Protein AF-A0A4S0MRV3-F1 (afdb_monomer_lite)

Radius of gyration: 16.15 Å; chains: 1; bounding box: 47×34×34 Å

Sequence (94 aa):
AIPRCGADLIGYYAPHEGSATTAYAAYNIESLAAYETYRARLAADPAGKANYEFARREKFILKEDRVFLKLVSGPHGPRQLFQTDVTIREGIEA

Structure (mmCIF, N/CA/C/O backbone):
data_AF-A0A4S0MRV3-F1
#
_entry.id   AF-A0A4S0MRV3-F1
#
loop_
_atom_site.group_PDB
_atom_site.id
_atom_site.type_symbol
_atom_site.label_atom_id
_atom_site.label_alt_id
_atom_site.label_comp_id
_atom_site.label_asym_id
_atom_site.label_entity_id
_atom_site.label_seq_id
_atom_site.pdbx_PDB_ins_code
_atom_site.Cartn_x
_atom_site.Cartn_y
_atom_site.Cartn_z
_atom_site.occupancy
_atom_site.B_iso_or_equiv
_atom_site.auth_seq_id
_atom_site.auth_comp_id
_atom_site.auth_asym_id
_atom_site.auth_atom_id
_atom_site.pdbx_PDB_model_num
ATOM 1 N N . ALA A 1 1 ? -8.181 -9.009 -4.337 1.00 73.81 1 ALA A N 1
ATOM 2 C CA . ALA A 1 1 ? -8.254 -8.063 -5.473 1.00 73.81 1 ALA A CA 1
ATOM 3 C C . ALA A 1 1 ? -6.873 -7.716 -6.042 1.00 73.81 1 ALA A C 1
ATOM 5 O O . ALA A 1 1 ? -6.735 -7.739 -7.255 1.00 73.81 1 ALA A O 1
ATOM 6 N N . ILE A 1 2 ? -5.856 -7.442 -5.207 1.00 75.19 2 ILE A N 1
ATOM 7 C CA . ILE A 1 2 ? -4.549 -6.912 -5.651 1.00 75.19 2 ILE A CA 1
ATOM 8 C C . ILE A 1 2 ? -3.837 -7.776 -6.720 1.00 75.19 2 ILE A C 1
ATOM 10 O O . ILE A 1 2 ? -3.624 -7.242 -7.809 1.00 75.19 2 ILE A O 1
ATOM 14 N N . PRO A 1 3 ? -3.584 -9.092 -6.517 1.00 82.38 3 PRO A N 1
ATOM 15 C CA . PRO A 1 3 ? -2.979 -9.929 -7.563 1.00 82.38 3 PRO A CA 1
ATOM 16 C C . PRO A 1 3 ? -3.801 -9.976 -8.852 1.00 82.38 3 PRO A C 1
ATOM 18 O O . PRO A 1 3 ? -3.280 -9.800 -9.948 1.00 82.38 3 PRO A O 1
ATOM 21 N N . ARG A 1 4 ? -5.127 -10.107 -8.716 1.00 80.00 4 ARG A N 1
ATOM 22 C CA . ARG A 1 4 ? -6.069 -10.128 -9.846 1.00 80.00 4 ARG A CA 1
ATOM 23 C C . ARG A 1 4 ? -6.052 -8.832 -10.663 1.00 80.00 4 ARG A C 1
ATOM 25 O O . ARG A 1 4 ? -6.304 -8.865 -11.860 1.00 80.00 4 ARG A O 1
ATOM 32 N N . CYS A 1 5 ? -5.769 -7.693 -10.032 1.00 82.81 5 CYS A N 1
ATOM 33 C CA . CYS A 1 5 ? -5.732 -6.396 -10.708 1.00 82.81 5 CYS A CA 1
ATOM 34 C C . CYS A 1 5 ? -4.384 -6.111 -11.399 1.00 82.81 5 CYS A C 1
ATOM 36 O O . CYS A 1 5 ? -4.280 -5.094 -12.088 1.00 82.81 5 CYS A O 1
ATOM 38 N N . GLY A 1 6 ? -3.388 -6.999 -11.266 1.00 81.25 6 GLY A N 1
ATOM 39 C CA . GLY A 1 6 ? -2.110 -6.917 -11.982 1.00 81.25 6 GLY A CA 1
ATOM 40 C C . GLY A 1 6 ? -0.936 -6.368 -11.170 1.00 81.25 6 GLY A C 1
ATOM 41 O O . GLY A 1 6 ? 0.018 -5.875 -11.762 1.00 81.25 6 GLY A O 1
ATOM 42 N N . ALA A 1 7 ? -1.003 -6.425 -9.839 1.00 87.62 7 ALA A N 1
ATOM 43 C CA . ALA A 1 7 ? 0.133 -6.123 -8.970 1.00 87.62 7 ALA A CA 1
ATOM 44 C C . ALA A 1 7 ? 0.688 -7.410 -8.344 1.00 87.62 7 ALA A C 1
ATOM 46 O O . ALA A 1 7 ? -0.078 -8.262 -7.894 1.00 87.62 7 ALA A O 1
ATOM 47 N N . ASP A 1 8 ? 2.010 -7.531 -8.282 1.00 90.62 8 ASP A N 1
ATOM 48 C CA . ASP A 1 8 ? 2.694 -8.679 -7.684 1.00 90.62 8 ASP A CA 1
ATOM 49 C C . ASP A 1 8 ? 2.764 -8.500 -6.162 1.00 90.62 8 ASP A C 1
ATOM 51 O O . ASP A 1 8 ? 3.642 -7.814 -5.639 1.00 90.62 8 ASP A O 1
ATOM 55 N N . LEU A 1 9 ? 1.764 -9.027 -5.451 1.00 90.69 9 LEU A N 1
ATOM 56 C CA . LEU A 1 9 ? 1.643 -8.880 -4.002 1.00 90.69 9 LEU A CA 1
ATOM 57 C C . LEU A 1 9 ? 2.738 -9.669 -3.279 1.00 90.69 9 LEU A C 1
ATOM 59 O O . LEU A 1 9 ? 2.733 -10.895 -3.298 1.00 90.69 9 LEU A O 1
ATOM 63 N N . ILE A 1 10 ? 3.597 -8.953 -2.556 1.00 90.56 10 ILE A N 1
ATOM 64 C CA . ILE A 1 10 ? 4.607 -9.549 -1.678 1.00 90.56 10 ILE A CA 1
ATOM 65 C C . ILE A 1 10 ? 3.941 -9.994 -0.373 1.00 90.56 10 ILE A C 1
ATOM 67 O O . ILE A 1 10 ? 4.145 -11.117 0.080 1.00 90.56 10 ILE A O 1
ATOM 71 N N . GLY A 1 11 ? 3.115 -9.129 0.226 1.00 90.88 11 GLY A N 1
ATOM 72 C CA . GLY A 1 11 ? 2.391 -9.473 1.445 1.00 90.88 11 GLY A CA 1
ATOM 73 C C . GLY A 1 11 ? 1.755 -8.293 2.171 1.00 90.88 11 GLY A C 1
ATOM 74 O O . GLY A 1 11 ? 1.919 -7.127 1.796 1.00 90.88 11 GLY A O 1
ATOM 75 N N . TYR A 1 12 ? 1.033 -8.637 3.236 1.00 92.12 12 TYR A N 1
ATOM 76 C CA . TYR A 1 12 ? 0.494 -7.708 4.222 1.00 92.12 12 TYR A CA 1
ATOM 77 C C . TYR A 1 12 ? 1.201 -7.931 5.552 1.00 92.12 12 TYR A C 1
ATOM 79 O O . TYR A 1 12 ? 1.341 -9.066 6.002 1.00 92.12 12 TYR A O 1
ATOM 87 N N . TYR A 1 13 ? 1.625 -6.844 6.180 1.00 92.38 13 TYR A N 1
ATOM 88 C CA . TYR A 1 13 ? 2.439 -6.872 7.383 1.00 92.38 13 TYR A CA 1
ATOM 89 C C . TYR A 1 13 ? 1.814 -5.966 8.432 1.00 92.38 13 TYR A C 1
ATOM 91 O O . TYR A 1 13 ? 1.471 -4.821 8.148 1.00 92.38 13 TYR A O 1
ATOM 99 N N . ALA A 1 14 ? 1.710 -6.468 9.653 1.00 92.88 14 ALA A N 1
ATOM 100 C CA . ALA A 1 14 ? 1.487 -5.655 10.836 1.00 92.88 14 ALA A CA 1
ATOM 101 C C . ALA A 1 14 ? 2.760 -5.710 11.696 1.00 92.88 14 ALA A C 1
ATOM 103 O O . ALA A 1 14 ? 3.471 -6.720 11.650 1.00 92.88 14 ALA A O 1
ATOM 104 N N . PRO A 1 15 ? 3.080 -4.656 12.460 1.00 93.19 15 PRO A N 1
ATOM 105 C CA . PRO A 1 15 ? 4.164 -4.703 13.425 1.00 93.19 15 PRO A CA 1
ATOM 106 C C . PRO A 1 15 ? 3.940 -5.862 14.399 1.00 93.19 15 PRO A C 1
ATOM 108 O O . PRO A 1 15 ? 2.894 -5.951 15.036 1.00 93.19 15 PRO A O 1
ATOM 111 N N . HIS A 1 16 ? 4.921 -6.760 14.502 1.00 89.88 16 HIS A N 1
ATOM 112 C CA . HIS A 1 16 ? 4.909 -7.797 15.536 1.00 89.88 16 HIS A CA 1
ATOM 113 C C . HIS A 1 16 ? 5.068 -7.181 16.936 1.00 89.88 16 HIS A C 1
ATOM 115 O O . HIS A 1 16 ? 4.501 -7.667 17.907 1.00 89.88 16 HIS A O 1
ATOM 121 N N . GLU A 1 17 ? 5.788 -6.063 17.003 1.00 92.56 17 GLU A N 1
ATOM 122 C CA . GLU A 1 17 ? 5.954 -5.212 18.171 1.00 92.56 17 GLU A CA 1
ATOM 123 C C . GLU A 1 17 ? 5.920 -3.745 17.708 1.00 92.56 17 GLU A C 1
ATOM 125 O O . GLU A 1 17 ? 6.363 -3.428 16.599 1.00 92.56 17 GLU A O 1
ATOM 130 N N . GLY A 1 18 ? 5.376 -2.846 18.532 1.00 89.25 18 GLY A N 1
ATOM 131 C CA . GLY A 1 18 ? 5.255 -1.420 18.224 1.00 89.25 18 GLY A CA 1
ATOM 132 C C . GLY A 1 18 ? 3.812 -0.980 17.968 1.00 89.25 18 GLY A C 1
ATOM 133 O O . GLY A 1 18 ? 2.948 -1.129 18.829 1.00 89.25 18 GLY A O 1
ATOM 134 N N . SER A 1 19 ? 3.555 -0.366 16.810 1.00 86.31 19 SER A N 1
ATOM 135 C CA . SER A 1 19 ? 2.248 0.235 16.511 1.00 86.31 19 SER A CA 1
ATOM 136 C C . SER A 1 19 ? 1.159 -0.821 16.305 1.00 86.31 19 SER A C 1
ATOM 138 O O . SER A 1 19 ? 1.248 -1.641 15.395 1.00 86.31 19 SER A O 1
ATOM 140 N N . ALA A 1 20 ? 0.081 -0.731 17.083 1.00 89.06 20 ALA A N 1
ATOM 141 C CA . ALA A 1 20 ? -1.126 -1.538 16.888 1.00 89.06 20 ALA A CA 1
ATOM 142 C C . ALA A 1 20 ? -2.077 -0.967 15.816 1.00 89.06 20 ALA A C 1
ATOM 144 O O . ALA A 1 20 ? -3.098 -1.575 15.508 1.00 89.06 20 ALA A O 1
ATOM 145 N N . THR A 1 21 ? -1.777 0.214 15.265 1.00 90.62 21 THR A N 1
ATOM 146 C CA . THR A 1 21 ? -2.668 0.948 14.347 1.00 90.62 21 THR A CA 1
ATOM 147 C C . THR A 1 21 ? -2.113 1.070 12.932 1.00 90.62 21 THR A C 1
ATOM 149 O O . THR A 1 21 ? -2.744 1.679 12.069 1.00 90.62 21 THR A O 1
ATOM 152 N N . THR A 1 22 ? -0.934 0.505 12.670 1.00 92.12 22 THR A N 1
ATOM 153 C CA . THR A 1 22 ? -0.273 0.585 11.366 1.00 92.12 22 THR A CA 1
ATOM 154 C C . THR A 1 22 ? -0.202 -0.793 10.730 1.00 92.12 22 THR A C 1
ATOM 156 O O . THR A 1 22 ? 0.208 -1.754 11.369 1.00 92.12 22 THR A O 1
ATOM 159 N N . ALA A 1 23 ? -0.549 -0.876 9.451 1.00 93.12 23 ALA A N 1
ATOM 160 C CA . ALA A 1 23 ? -0.303 -2.043 8.619 1.00 93.12 23 ALA A CA 1
ATOM 161 C C . ALA A 1 23 ? 0.322 -1.597 7.294 1.00 93.12 23 ALA A C 1
ATOM 163 O O . ALA A 1 23 ? 0.076 -0.488 6.819 1.00 93.12 23 ALA A O 1
ATOM 164 N N . TYR A 1 24 ? 1.119 -2.473 6.696 1.00 93.62 24 TYR A N 1
ATOM 165 C CA . TYR A 1 24 ? 1.816 -2.243 5.440 1.00 93.62 24 TYR A CA 1
ATOM 166 C C . TYR A 1 24 ? 1.377 -3.276 4.412 1.00 93.62 24 TYR A C 1
ATOM 168 O O . TYR A 1 24 ? 1.282 -4.465 4.709 1.00 93.62 24 TYR A O 1
ATOM 176 N N . ALA A 1 25 ? 1.152 -2.828 3.183 1.00 92.88 25 ALA A N 1
ATOM 177 C CA . ALA A 1 25 ? 0.983 -3.699 2.031 1.00 92.88 25 ALA A CA 1
ATOM 178 C C . ALA A 1 25 ? 2.138 -3.434 1.067 1.00 92.88 25 ALA A C 1
ATOM 180 O O . ALA A 1 25 ? 2.329 -2.293 0.643 1.00 92.88 25 ALA A O 1
ATOM 181 N N . ALA A 1 26 ? 2.895 -4.473 0.723 1.00 93.69 26 ALA A N 1
ATOM 182 C CA . ALA A 1 26 ? 4.006 -4.374 -0.215 1.00 93.69 26 ALA A CA 1
ATOM 183 C C . ALA A 1 26 ? 3.704 -5.194 -1.470 1.00 93.69 26 ALA A C 1
ATOM 185 O O . ALA A 1 26 ? 3.260 -6.340 -1.384 1.00 93.69 26 ALA A O 1
ATOM 186 N N . TYR A 1 27 ? 3.931 -4.602 -2.638 1.00 93.19 27 TYR A N 1
ATOM 187 C CA . TYR A 1 27 ? 3.763 -5.255 -3.931 1.00 93.19 27 TYR A CA 1
ATOM 188 C C . TYR A 1 27 ? 4.691 -4.634 -4.972 1.00 93.19 27 TYR A C 1
ATOM 190 O O . TYR A 1 27 ? 4.999 -3.443 -4.900 1.00 93.19 27 TYR A O 1
ATOM 198 N N . ASN A 1 28 ? 5.110 -5.435 -5.947 1.00 92.56 28 ASN A N 1
ATOM 199 C CA . ASN A 1 28 ? 5.859 -4.954 -7.097 1.00 92.56 28 ASN A CA 1
ATOM 200 C C . ASN A 1 28 ? 4.906 -4.546 -8.220 1.00 92.56 28 ASN A C 1
ATOM 202 O O . ASN A 1 28 ? 3.833 -5.125 -8.420 1.00 92.56 28 ASN A O 1
ATOM 206 N N . ILE A 1 29 ? 5.330 -3.539 -8.975 1.00 91.81 29 ILE A N 1
ATOM 207 C CA . ILE A 1 29 ? 4.667 -3.101 -10.193 1.00 91.81 29 ILE A CA 1
ATOM 208 C C . ILE A 1 29 ? 5.720 -2.627 -11.188 1.00 91.81 29 ILE A C 1
ATOM 210 O O . ILE A 1 29 ? 6.736 -2.058 -10.798 1.00 91.81 29 ILE A O 1
ATOM 214 N N . GLU A 1 30 ? 5.488 -2.897 -12.468 1.00 90.31 30 GLU A N 1
ATOM 215 C CA . GLU A 1 30 ? 6.485 -2.705 -13.524 1.00 90.31 30 GLU A CA 1
ATOM 216 C C . GLU A 1 30 ? 6.869 -1.231 -13.729 1.00 90.31 30 GLU A C 1
ATOM 218 O O . GLU A 1 30 ? 8.030 -0.903 -13.961 1.00 90.31 30 GLU A O 1
ATOM 223 N N . SER A 1 31 ? 5.894 -0.326 -13.641 1.00 92.38 31 SER A N 1
ATOM 224 C CA . SER A 1 31 ? 6.088 1.107 -13.870 1.00 92.38 31 SER A CA 1
ATOM 225 C C . SER A 1 31 ? 4.978 1.936 -13.220 1.00 92.38 31 SER A C 1
ATOM 227 O O . SER A 1 31 ? 3.942 1.408 -12.809 1.00 92.38 31 SER A O 1
ATOM 229 N N . LEU A 1 32 ? 5.159 3.260 -13.168 1.00 93.50 32 LEU A N 1
ATOM 230 C CA . LEU A 1 32 ? 4.115 4.173 -12.686 1.00 93.50 32 LEU A CA 1
ATOM 231 C C . LEU A 1 32 ? 2.871 4.172 -13.595 1.00 93.50 32 LEU A C 1
ATOM 233 O O . LEU A 1 32 ? 1.753 4.233 -13.092 1.00 93.50 32 LEU A O 1
ATOM 237 N N . ALA A 1 33 ? 3.040 3.996 -14.909 1.00 94.25 33 ALA A N 1
ATOM 238 C CA . ALA A 1 33 ? 1.915 3.859 -15.838 1.00 94.25 33 ALA A CA 1
ATOM 239 C C . ALA A 1 33 ? 1.123 2.558 -15.595 1.00 94.25 33 ALA A C 1
ATOM 241 O O . ALA A 1 33 ? -0.113 2.549 -15.586 1.00 94.25 33 ALA A O 1
ATOM 242 N N . ALA A 1 34 ? 1.830 1.452 -15.323 1.00 91.44 34 ALA A N 1
ATOM 243 C CA . ALA A 1 34 ? 1.194 0.203 -14.910 1.00 91.44 34 ALA A CA 1
ATOM 244 C C . ALA A 1 34 ? 0.443 0.375 -13.578 1.00 91.44 34 ALA A C 1
ATOM 246 O O . ALA A 1 34 ? -0.655 -0.159 -13.418 1.00 91.44 34 ALA A O 1
ATOM 247 N N . TYR A 1 35 ? 0.982 1.174 -12.652 1.00 92.69 35 TYR A N 1
ATOM 248 C CA . TYR A 1 35 ? 0.331 1.499 -11.384 1.00 92.69 35 TYR A CA 1
ATOM 249 C C . TYR A 1 35 ? -0.975 2.282 -11.543 1.00 92.69 35 TYR A C 1
ATOM 251 O O . TYR A 1 35 ? -1.960 1.950 -10.881 1.00 92.69 35 TYR A O 1
ATOM 259 N N . GLU A 1 36 ? -1.031 3.265 -12.436 1.00 93.31 36 GLU A N 1
ATOM 260 C CA . GLU A 1 36 ? -2.272 3.994 -12.724 1.00 93.31 36 GLU A CA 1
ATOM 261 C C . GLU A 1 36 ? -3.346 3.070 -13.308 1.00 93.31 36 GLU A C 1
ATOM 263 O O . GLU A 1 36 ? -4.496 3.070 -12.857 1.00 93.31 36 GLU A O 1
ATOM 268 N N . THR A 1 37 ? -2.950 2.197 -14.237 1.00 93.94 37 THR A N 1
ATOM 269 C CA . THR A 1 37 ? -3.842 1.186 -14.820 1.00 93.94 37 THR A CA 1
ATOM 270 C C . THR A 1 37 ? -4.351 0.210 -13.757 1.00 93.94 37 THR A C 1
ATOM 272 O O . THR A 1 37 ? -5.553 -0.056 -13.668 1.00 93.94 37 THR A O 1
ATOM 275 N N . TYR A 1 38 ? -3.456 -0.300 -12.908 1.00 92.56 38 TYR A N 1
ATOM 276 C CA . TYR A 1 38 ? -3.799 -1.141 -11.761 1.00 92.56 38 TYR A CA 1
ATOM 277 C C . TYR A 1 38 ? -4.787 -0.436 -10.826 1.00 92.56 38 TYR A C 1
ATOM 279 O O . TYR A 1 38 ? -5.765 -1.041 -10.389 1.00 92.56 38 TYR A O 1
ATOM 287 N N . ARG A 1 39 ? -4.582 0.857 -10.551 1.00 92.56 39 ARG A N 1
ATOM 288 C CA . ARG A 1 39 ? -5.468 1.644 -9.691 1.00 92.56 39 ARG A CA 1
ATOM 289 C C . ARG A 1 39 ? -6.868 1.786 -10.261 1.00 92.56 39 ARG A C 1
ATOM 291 O O . ARG A 1 39 ? -7.828 1.602 -9.512 1.00 92.56 39 ARG A O 1
ATOM 298 N N . ALA A 1 40 ? -6.983 2.061 -11.556 1.00 92.88 40 ALA A N 1
ATOM 299 C CA . ALA A 1 40 ? -8.270 2.121 -12.238 1.00 92.88 40 ALA A CA 1
ATOM 300 C C . ALA A 1 40 ? -9.002 0.770 -12.165 1.00 92.88 40 ALA A C 1
ATOM 302 O O . ALA A 1 40 ? -10.181 0.719 -11.813 1.00 92.88 40 ALA A O 1
ATOM 303 N N . ARG A 1 41 ? -8.286 -0.338 -12.403 1.00 92.75 41 ARG A N 1
ATOM 304 C CA . ARG A 1 41 ? -8.840 -1.697 -12.293 1.00 92.75 41 ARG A CA 1
ATOM 305 C C . ARG A 1 41 ? -9.291 -2.022 -10.874 1.00 92.75 41 ARG A C 1
ATOM 307 O O . ARG A 1 41 ? -10.406 -2.493 -10.693 1.00 92.75 41 ARG A O 1
ATOM 314 N N . LEU A 1 42 ? -8.469 -1.718 -9.871 1.00 89.94 42 LEU A N 1
ATOM 315 C CA . LEU A 1 42 ? -8.792 -1.965 -8.466 1.00 89.94 42 LEU A CA 1
ATOM 316 C C . LEU A 1 42 ? -10.025 -1.174 -8.013 1.00 89.94 42 LEU A C 1
ATOM 318 O O . LEU A 1 42 ? -10.834 -1.691 -7.249 1.00 89.94 42 LEU A O 1
ATOM 322 N N . ALA A 1 43 ? -10.176 0.064 -8.489 1.00 88.69 43 ALA A N 1
ATOM 323 C CA . ALA A 1 43 ? -11.346 0.887 -8.201 1.00 88.69 43 ALA A CA 1
ATOM 324 C C . ALA A 1 43 ? -12.616 0.374 -8.899 1.00 88.69 43 ALA A C 1
ATOM 326 O O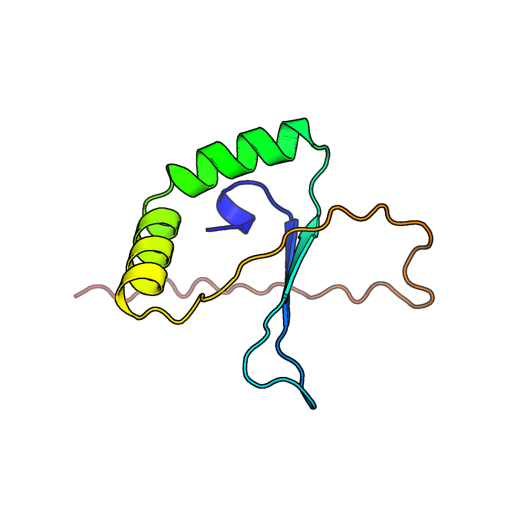 . ALA A 1 43 ? -13.711 0.566 -8.377 1.00 88.69 43 ALA A O 1
ATOM 327 N N . ALA A 1 44 ? -12.490 -0.266 -10.066 1.00 90.75 44 ALA A N 1
ATOM 328 C CA . ALA A 1 44 ? -13.608 -0.864 -10.795 1.00 90.75 44 ALA A CA 1
ATOM 329 C C . ALA A 1 44 ? -13.989 -2.267 -10.282 1.00 90.75 44 ALA A C 1
ATOM 331 O O . ALA A 1 44 ? -15.152 -2.654 -10.394 1.00 90.75 44 ALA A O 1
ATOM 332 N N . ASP A 1 45 ? -13.034 -3.002 -9.710 1.00 90.38 45 ASP A N 1
ATOM 333 C CA . ASP A 1 45 ? -13.187 -4.380 -9.245 1.00 90.38 45 ASP A CA 1
ATOM 334 C C . ASP A 1 45 ? -14.255 -4.503 -8.135 1.00 90.38 45 ASP A C 1
ATOM 336 O O . ASP A 1 45 ? -14.148 -3.824 -7.109 1.00 90.38 45 ASP A O 1
ATOM 340 N N . PRO A 1 46 ? -15.265 -5.385 -8.280 1.00 89.62 46 PRO A N 1
ATOM 341 C CA . PRO A 1 46 ? -16.338 -5.522 -7.294 1.00 89.62 46 PRO A CA 1
ATOM 342 C C . PRO A 1 46 ? -15.849 -5.884 -5.887 1.00 89.62 46 PRO A C 1
ATOM 344 O O . PRO A 1 46 ? -16.362 -5.354 -4.904 1.00 89.62 46 PRO A O 1
ATOM 347 N N . ALA A 1 47 ? -14.826 -6.739 -5.776 1.00 87.81 47 ALA A N 1
ATOM 348 C CA . ALA A 1 47 ? -14.263 -7.103 -4.477 1.00 87.81 47 ALA A CA 1
ATOM 349 C C . ALA A 1 47 ? -13.419 -5.958 -3.895 1.00 87.81 47 ALA A C 1
ATOM 351 O O . ALA A 1 47 ? -13.434 -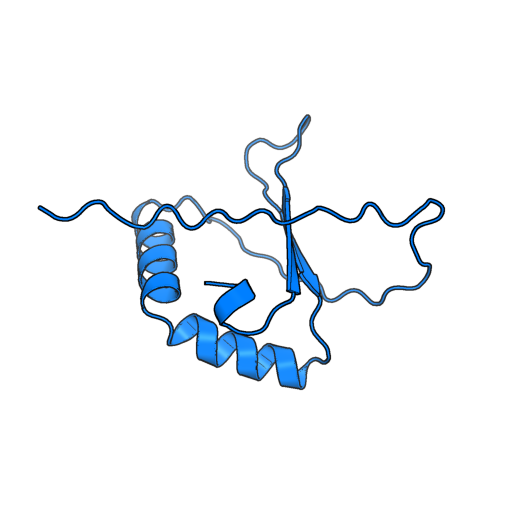5.730 -2.689 1.00 87.81 47 ALA A O 1
ATOM 352 N N . GLY A 1 48 ? -12.713 -5.205 -4.745 1.00 85.62 48 GLY A N 1
ATOM 353 C CA . GLY A 1 48 ? -12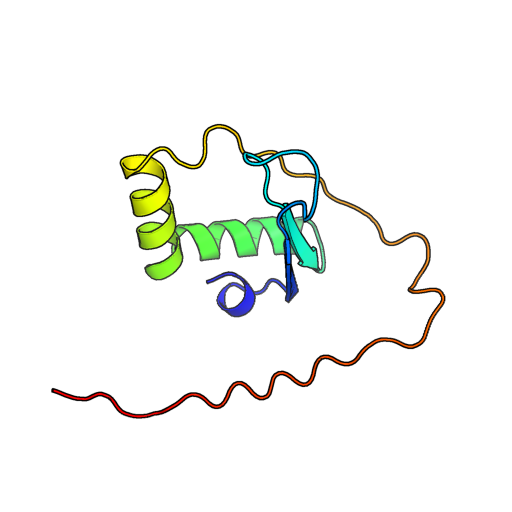.024 -3.973 -4.358 1.00 85.62 48 GLY A CA 1
ATOM 354 C C . GLY A 1 48 ? -12.982 -2.924 -3.788 1.00 85.62 48 GLY A C 1
ATOM 355 O O . GLY A 1 48 ? -12.727 -2.387 -2.709 1.00 85.62 48 GLY A O 1
ATOM 356 N N . LYS A 1 49 ? -14.113 -2.689 -4.464 1.00 89.06 49 LYS A N 1
ATOM 357 C CA . LYS A 1 49 ? -15.171 -1.777 -4.001 1.00 89.06 49 LYS A CA 1
ATOM 358 C C . LYS A 1 49 ? -15.782 -2.229 -2.681 1.00 89.06 49 LYS A C 1
ATOM 360 O O . LYS A 1 49 ? -15.819 -1.432 -1.750 1.00 89.06 49 LYS A O 1
ATOM 365 N N . ALA A 1 50 ? -16.183 -3.497 -2.573 1.00 90.06 50 ALA A N 1
ATOM 366 C CA . ALA A 1 50 ? -16.764 -4.038 -1.345 1.00 90.06 50 ALA A CA 1
ATOM 367 C C . ALA A 1 50 ? -15.808 -3.897 -0.148 1.00 90.06 50 ALA A C 1
ATOM 369 O O . ALA A 1 50 ? -16.216 -3.459 0.927 1.00 90.06 50 ALA A O 1
ATOM 370 N N . ASN A 1 51 ? -14.516 -4.178 -0.348 1.00 87.06 51 ASN A N 1
ATOM 371 C CA . ASN A 1 51 ? -13.498 -4.005 0.690 1.00 87.06 51 ASN A CA 1
ATOM 372 C C . ASN A 1 51 ? -13.315 -2.535 1.085 1.00 87.06 51 ASN A C 1
ATOM 374 O O . ASN A 1 51 ? -13.181 -2.228 2.268 1.00 87.06 51 ASN A O 1
ATOM 378 N N . TYR A 1 52 ? -13.312 -1.623 0.112 1.00 86.25 52 TYR A N 1
ATOM 379 C CA . TYR A 1 52 ? -13.197 -0.193 0.382 1.00 86.25 52 TYR A CA 1
ATOM 380 C C . TYR A 1 52 ? -14.423 0.347 1.128 1.00 86.25 52 TYR A C 1
ATOM 382 O O . TYR A 1 52 ? -14.288 1.115 2.077 1.00 86.25 52 TYR A O 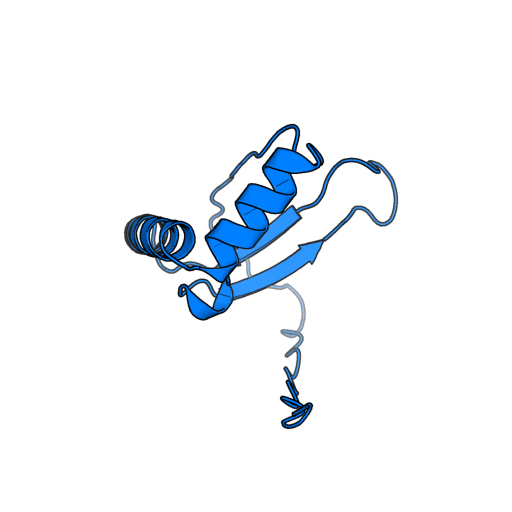1
ATOM 390 N N . GLU A 1 53 ? -15.625 -0.076 0.741 1.00 89.50 53 GLU A N 1
ATOM 391 C CA . GLU A 1 53 ? -16.865 0.304 1.416 1.00 89.50 53 GLU A CA 1
ATOM 392 C C . GLU A 1 53 ? -16.933 -0.239 2.840 1.00 89.50 53 GLU A C 1
ATOM 394 O O . GLU A 1 53 ? -17.315 0.499 3.748 1.00 89.50 53 GLU A O 1
ATOM 399 N N . PHE A 1 54 ? -16.507 -1.487 3.047 1.00 90.19 54 PHE A N 1
ATOM 400 C CA . PHE A 1 54 ? -16.341 -2.077 4.372 1.00 90.19 54 PHE A CA 1
ATOM 401 C C . PHE A 1 54 ? -15.374 -1.245 5.222 1.00 90.19 54 PHE A C 1
ATOM 403 O O . PHE A 1 54 ? -15.742 -0.791 6.303 1.00 90.19 54 PHE A O 1
ATOM 410 N N . ALA A 1 55 ? -14.189 -0.935 4.689 1.00 88.31 55 ALA A N 1
ATOM 411 C CA . ALA A 1 55 ? -13.198 -0.105 5.371 1.00 88.31 55 ALA A CA 1
ATOM 412 C C . ALA A 1 55 ? -13.705 1.287 5.729 1.00 88.31 55 ALA A C 1
ATOM 414 O O . ALA A 1 55 ? -13.464 1.782 6.831 1.00 88.31 55 ALA A O 1
ATOM 415 N N . ARG A 1 56 ? -14.446 1.909 4.814 1.00 88.62 56 ARG A N 1
ATOM 416 C CA . ARG A 1 56 ? -15.026 3.232 5.023 1.00 88.62 56 ARG A CA 1
ATOM 417 C C . ARG A 1 56 ? -16.136 3.211 6.071 1.00 88.62 56 ARG A C 1
ATOM 419 O O . ARG A 1 56 ? -16.219 4.141 6.870 1.00 88.62 56 ARG A O 1
ATOM 426 N N . ARG A 1 57 ? -16.988 2.181 6.069 1.00 91.31 57 ARG A N 1
ATOM 427 C CA . ARG A 1 57 ? -18.093 2.035 7.028 1.00 91.31 57 ARG A CA 1
ATOM 428 C C . ARG A 1 57 ? -17.575 1.799 8.441 1.00 91.31 57 ARG A C 1
ATOM 430 O O . ARG A 1 57 ? -17.995 2.494 9.359 1.00 91.31 57 ARG A O 1
ATOM 437 N N . GLU A 1 58 ? -16.641 0.868 8.586 1.00 93.38 58 GLU A N 1
ATOM 438 C CA . GLU A 1 58 ? -16.075 0.486 9.882 1.00 93.38 58 GLU A CA 1
ATOM 439 C C . GLU A 1 58 ? -14.978 1.457 10.366 1.00 93.38 58 GLU A C 1
ATOM 441 O O . GLU A 1 58 ? -14.513 1.359 11.497 1.00 93.38 58 GLU A O 1
ATOM 446 N N . LYS A 1 59 ? -14.559 2.412 9.520 1.00 88.56 59 LYS A N 1
ATOM 447 C CA . LYS A 1 59 ? -13.580 3.474 9.824 1.00 88.56 59 LYS A CA 1
ATOM 448 C C . LYS A 1 59 ? -12.239 2.967 10.370 1.00 88.56 59 LYS A C 1
ATOM 450 O O . LY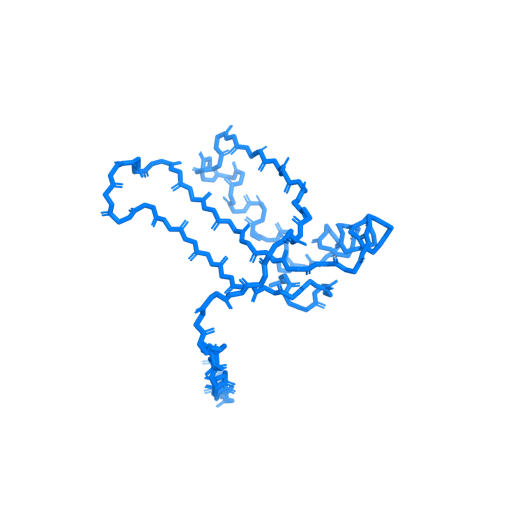S A 1 59 ? -11.561 3.684 11.102 1.00 88.56 59 LYS A O 1
ATOM 455 N N . PHE A 1 60 ? -11.822 1.760 9.991 1.00 86.69 60 PHE A N 1
ATOM 456 C CA . PHE A 1 60 ? -10.544 1.203 10.450 1.00 86.69 60 PHE A CA 1
ATOM 457 C C . PHE A 1 60 ? -9.330 1.717 9.660 1.00 86.69 60 PHE A C 1
ATOM 459 O O . PHE A 1 60 ? -8.202 1.561 10.117 1.00 86.69 60 PHE A O 1
ATOM 466 N N . ILE A 1 61 ? -9.533 2.363 8.503 1.00 87.44 61 ILE A N 1
ATOM 467 C CA . ILE A 1 61 ? -8.469 3.081 7.782 1.00 87.44 61 ILE A CA 1
ATOM 468 C C . ILE A 1 61 ? -8.628 4.575 8.056 1.00 87.44 61 ILE A C 1
ATOM 470 O O . ILE A 1 61 ? -9.453 5.246 7.439 1.00 87.44 61 ILE A O 1
ATOM 474 N N . LEU A 1 62 ? -7.832 5.091 8.991 1.00 89.88 62 LEU A N 1
ATOM 475 C CA . LEU A 1 62 ? -7.825 6.517 9.338 1.00 89.88 62 LEU A CA 1
ATOM 476 C C . LEU A 1 62 ? -6.917 7.333 8.414 1.00 89.88 62 LEU A C 1
ATOM 478 O O . LEU A 1 62 ? -7.201 8.491 8.116 1.00 89.88 62 LEU A O 1
ATOM 482 N N . LYS A 1 63 ? -5.820 6.724 7.964 1.00 90.94 63 LYS A N 1
ATOM 483 C CA . LYS A 1 63 ? -4.835 7.328 7.073 1.00 90.94 63 LYS A CA 1
ATOM 484 C C . LYS A 1 63 ? -4.254 6.249 6.172 1.00 90.94 63 LYS A C 1
ATOM 486 O O . LYS A 1 63 ? -3.970 5.147 6.633 1.00 90.94 63 LYS A O 1
ATOM 491 N N . GLU A 1 64 ? -4.062 6.583 4.904 1.00 91.88 64 GLU A N 1
ATOM 492 C CA . GLU A 1 64 ? -3.372 5.734 3.940 1.00 91.88 64 GLU A CA 1
ATOM 493 C C . GLU A 1 64 ? -2.261 6.553 3.281 1.00 91.88 64 GLU A C 1
ATOM 495 O O . GLU A 1 64 ? -2.537 7.528 2.585 1.00 91.88 64 GLU A O 1
ATOM 500 N N . ASP A 1 65 ? -1.012 6.150 3.505 1.00 93.69 65 ASP A N 1
ATOM 501 C CA . ASP A 1 65 ? 0.157 6.725 2.846 1.00 93.69 65 ASP A CA 1
ATOM 502 C C . ASP A 1 65 ? 0.695 5.735 1.808 1.00 93.69 65 ASP A C 1
ATOM 504 O O . ASP A 1 65 ? 0.639 4.517 1.991 1.00 93.69 65 ASP A O 1
ATOM 508 N N . ARG A 1 66 ? 1.233 6.258 0.703 1.00 93.56 66 ARG A N 1
ATOM 509 C CA . ARG A 1 66 ? 1.811 5.450 -0.376 1.00 93.56 66 ARG A CA 1
ATOM 510 C C . ARG A 1 66 ? 3.202 5.953 -0.710 1.00 93.56 66 ARG A C 1
ATOM 512 O O . ARG A 1 66 ? 3.397 7.150 -0.901 1.00 93.56 66 ARG A O 1
ATOM 519 N N . VAL A 1 67 ? 4.147 5.027 -0.822 1.00 94.81 67 VAL A N 1
ATOM 520 C CA . VAL A 1 67 ? 5.541 5.319 -1.161 1.00 94.81 67 VAL A CA 1
ATOM 521 C C . VAL A 1 67 ? 5.972 4.392 -2.290 1.00 94.81 67 VAL A C 1
ATOM 523 O O . VAL A 1 67 ? 5.698 3.194 -2.252 1.00 94.81 67 VAL A O 1
ATOM 526 N N . PHE A 1 68 ? 6.647 4.952 -3.294 1.00 93.50 68 PHE A N 1
ATOM 527 C CA . PHE A 1 68 ? 7.210 4.201 -4.413 1.00 93.50 68 PHE A CA 1
ATOM 528 C C . PHE A 1 68 ? 8.703 4.032 -4.190 1.00 93.50 68 PHE A C 1
ATOM 530 O O . PHE A 1 68 ? 9.442 5.011 -4.088 1.00 93.50 68 PHE A O 1
ATOM 537 N N . LEU A 1 69 ? 9.136 2.780 -4.096 1.00 92.81 69 LEU A N 1
ATOM 538 C CA . LEU A 1 69 ? 10.519 2.426 -3.823 1.00 92.81 69 LEU A CA 1
ATOM 539 C C . LEU A 1 69 ? 11.156 1.840 -5.079 1.00 92.81 69 LEU A C 1
ATOM 541 O O . LEU A 1 69 ? 10.519 1.102 -5.828 1.00 92.81 69 LEU A O 1
ATOM 545 N N . LYS A 1 70 ? 12.437 2.146 -5.284 1.00 90.31 70 LYS A N 1
ATOM 546 C CA . LYS A 1 70 ? 13.272 1.472 -6.277 1.00 90.31 70 LYS A CA 1
ATOM 547 C C . LYS A 1 70 ? 14.154 0.463 -5.555 1.00 90.31 70 LYS A C 1
ATOM 549 O O . LYS A 1 70 ? 14.811 0.813 -4.577 1.00 90.31 70 LYS A O 1
ATOM 554 N N . LEU A 1 71 ? 14.181 -0.777 -6.037 1.00 89.81 71 LEU A N 1
ATOM 555 C CA . LEU A 1 71 ? 15.084 -1.796 -5.510 1.00 89.81 71 LEU A CA 1
ATOM 556 C C . LEU A 1 71 ? 16.532 -1.407 -5.847 1.00 89.81 71 LEU A C 1
ATOM 558 O O . LEU A 1 71 ? 16.919 -1.416 -7.014 1.00 89.81 71 LEU A O 1
ATOM 562 N N . VAL A 1 72 ? 17.311 -1.027 -4.832 1.00 90.75 72 VAL A N 1
ATOM 563 C CA . VAL A 1 72 ? 18.719 -0.605 -4.988 1.00 90.75 72 VAL A CA 1
ATOM 564 C C . VAL A 1 72 ? 19.721 -1.733 -4.732 1.00 90.75 72 VAL A C 1
ATOM 566 O O . VAL A 1 72 ? 20.815 -1.707 -5.282 1.00 90.75 72 VAL A O 1
ATOM 569 N N . SER A 1 73 ? 19.341 -2.736 -3.939 1.00 88.69 73 SER A N 1
ATOM 570 C CA . SER A 1 73 ? 20.083 -3.985 -3.746 1.00 88.69 73 SER A CA 1
ATOM 571 C C . SER A 1 73 ? 19.086 -5.126 -3.573 1.00 88.69 73 SER A C 1
ATOM 573 O O . SER A 1 73 ? 18.049 -4.946 -2.931 1.00 88.69 73 SER A O 1
ATOM 575 N N . GLY A 1 74 ? 19.376 -6.277 -4.178 1.00 82.75 74 GLY A N 1
ATOM 576 C CA . GLY A 1 74 ? 18.553 -7.477 -4.042 1.00 82.75 74 GLY A CA 1
ATOM 577 C C . GLY A 1 74 ? 18.665 -8.110 -2.648 1.00 82.75 74 GLY A C 1
ATOM 578 O O . GLY A 1 74 ? 19.457 -7.663 -1.818 1.00 82.75 74 GLY A O 1
ATOM 579 N N . PRO A 1 75 ? 17.888 -9.170 -2.371 1.00 79.38 75 PRO A N 1
ATOM 580 C CA . PRO A 1 75 ? 18.043 -9.938 -1.143 1.00 79.38 75 PRO A CA 1
ATOM 581 C C . PRO A 1 75 ? 19.491 -10.423 -1.006 1.00 79.38 75 PRO A C 1
ATOM 583 O O . PRO A 1 75 ? 20.021 -11.065 -1.909 1.00 79.38 75 PRO A O 1
ATOM 586 N N . HIS A 1 76 ? 20.118 -10.151 0.138 1.00 79.12 76 HIS A N 1
ATOM 587 C CA . HIS A 1 76 ? 21.477 -10.614 0.451 1.00 79.12 76 HIS A CA 1
ATOM 588 C C . HIS A 1 76 ? 21.513 -12.094 0.891 1.00 79.12 76 HIS A C 1
ATOM 590 O O . HIS A 1 76 ? 22.527 -12.579 1.383 1.00 79.12 76 HIS A O 1
ATOM 596 N N . GLY A 1 77 ? 20.398 -12.811 0.725 1.00 73.69 77 GLY A N 1
ATOM 597 C CA . GLY A 1 77 ? 20.237 -14.237 0.990 1.00 73.69 77 GLY A CA 1
ATOM 598 C C . GLY A 1 77 ? 19.414 -14.905 -0.117 1.00 73.69 77 GLY A C 1
ATOM 599 O O . GLY A 1 77 ? 18.865 -14.209 -0.978 1.00 73.69 77 GLY A O 1
ATOM 600 N N . PRO A 1 78 ? 19.327 -16.247 -0.132 1.00 64.56 78 PRO A N 1
ATOM 601 C CA . PRO A 1 78 ? 18.577 -16.967 -1.153 1.00 64.56 78 PRO A CA 1
ATOM 602 C C . PRO A 1 78 ? 17.124 -16.489 -1.191 1.00 64.56 78 PRO A C 1
ATOM 604 O O . PRO A 1 78 ? 16.487 -16.307 -0.152 1.00 64.56 78 PRO A O 1
ATOM 607 N N . ARG A 1 79 ? 16.598 -16.274 -2.404 1.00 60.91 79 ARG A N 1
ATOM 608 C CA . ARG A 1 79 ? 15.195 -15.905 -2.606 1.00 60.91 79 ARG A CA 1
ATOM 609 C C . ARG A 1 79 ? 14.333 -17.013 -2.010 1.00 60.91 79 ARG A C 1
ATOM 611 O O . ARG A 1 79 ? 14.316 -18.122 -2.538 1.00 60.91 79 ARG A O 1
ATOM 618 N N . GLN A 1 80 ? 13.625 -16.711 -0.928 1.00 60.44 80 GLN A N 1
ATOM 619 C CA . GLN A 1 80 ? 12.645 -17.630 -0.374 1.00 60.44 80 GLN A CA 1
ATOM 620 C C . GLN A 1 80 ? 11.494 -17.713 -1.381 1.00 60.44 80 GLN A C 1
ATOM 622 O O . GLN A 1 80 ? 10.712 -16.777 -1.541 1.00 60.44 80 GLN A O 1
ATOM 627 N N . LEU A 1 81 ? 11.472 -18.795 -2.158 1.00 54.75 81 LEU A N 1
ATOM 628 C CA . LEU A 1 81 ? 10.354 -19.124 -3.027 1.00 54.75 81 LEU A CA 1
ATOM 629 C C . LEU A 1 81 ? 9.210 -19.536 -2.104 1.00 54.75 81 LEU A C 1
ATOM 631 O O . LEU A 1 81 ? 9.201 -20.645 -1.577 1.00 54.75 81 LEU A O 1
ATOM 635 N N . PHE A 1 82 ? 8.271 -18.628 -1.861 1.00 54.78 82 PHE A N 1
ATOM 636 C CA . PHE A 1 82 ? 7.009 -19.012 -1.251 1.00 54.78 82 PHE A CA 1
ATOM 637 C C . PHE A 1 82 ? 6.250 -19.836 -2.296 1.00 54.78 82 PHE A C 1
ATOM 639 O O . PHE A 1 82 ? 5.757 -19.282 -3.277 1.00 54.78 82 PHE A O 1
ATOM 646 N N . GLN A 1 83 ? 6.211 -21.164 -2.129 1.00 45.84 83 GLN A N 1
ATOM 647 C CA . GLN A 1 83 ? 5.285 -22.013 -2.876 1.00 45.84 83 GLN A CA 1
ATOM 648 C C . GLN A 1 83 ? 3.871 -21.566 -2.512 1.00 45.84 83 GLN A C 1
ATOM 650 O O . GLN A 1 83 ? 3.373 -21.828 -1.419 1.00 45.84 83 GLN A O 1
ATOM 655 N N . THR A 1 84 ? 3.227 -20.842 -3.418 1.00 48.00 84 THR A N 1
ATOM 656 C CA . THR A 1 84 ? 1.798 -20.579 -3.347 1.00 48.00 84 THR A CA 1
ATOM 657 C C . THR A 1 84 ? 1.062 -21.826 -3.815 1.00 48.00 84 THR A C 1
ATOM 659 O O . THR A 1 84 ? 0.478 -21.849 -4.895 1.00 48.00 84 THR A O 1
ATOM 662 N N . ASP A 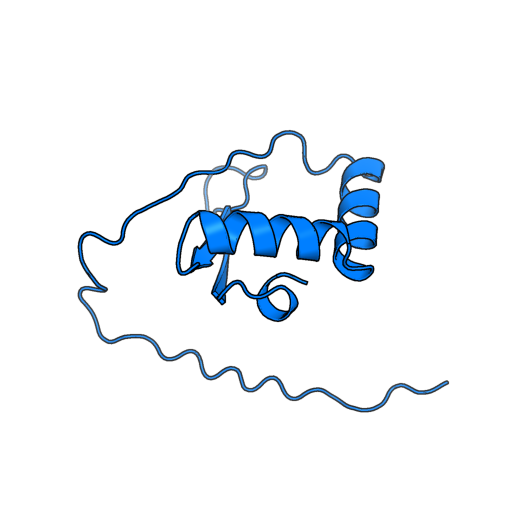1 85 ? 1.042 -22.866 -2.980 1.00 41.69 85 ASP A N 1
ATOM 663 C CA . ASP A 1 85 ? 0.029 -23.917 -3.075 1.00 41.69 85 ASP A CA 1
ATOM 664 C C . ASP A 1 85 ? -1.318 -23.323 -2.630 1.00 41.69 85 ASP A C 1
ATOM 666 O O . ASP A 1 85 ? -1.876 -23.639 -1.578 1.00 41.69 85 ASP A O 1
ATOM 670 N N . VAL A 1 86 ? -1.853 -22.406 -3.441 1.00 48.91 86 VAL A N 1
ATOM 671 C CA . VAL A 1 86 ? -3.267 -22.046 -3.399 1.00 48.91 86 VAL A CA 1
ATOM 672 C C . VAL A 1 86 ? -4.009 -23.262 -3.936 1.00 48.91 86 VAL A C 1
ATOM 674 O O . VAL A 1 86 ? -4.334 -23.355 -5.116 1.00 48.91 86 VAL A O 1
ATOM 677 N N . THR A 1 87 ? -4.276 -24.220 -3.052 1.00 37.88 87 THR A N 1
ATOM 678 C CA . THR A 1 87 ? -5.361 -25.168 -3.277 1.00 37.88 87 THR A CA 1
ATOM 679 C C . THR A 1 87 ? -6.638 -24.343 -3.192 1.00 37.88 87 THR A C 1
ATOM 681 O O . THR A 1 87 ? -7.142 -24.070 -2.101 1.00 37.88 87 THR A O 1
ATOM 684 N N . ILE A 1 88 ? -7.130 -23.872 -4.341 1.00 48.62 88 ILE A N 1
ATOM 685 C CA . ILE A 1 88 ? -8.522 -23.449 -4.471 1.00 48.62 88 ILE A CA 1
ATOM 686 C C . ILE A 1 88 ? -9.330 -24.672 -4.030 1.00 48.62 88 ILE A C 1
ATOM 688 O O . ILE A 1 88 ? -9.396 -25.666 -4.749 1.00 48.62 88 ILE A O 1
ATOM 692 N N . ARG A 1 89 ? -9.874 -24.650 -2.809 1.00 39.78 89 ARG A N 1
ATOM 693 C CA . ARG A 1 89 ? -10.921 -25.596 -2.434 1.00 39.78 89 ARG A CA 1
ATOM 694 C C . ARG A 1 89 ? -12.130 -25.215 -3.275 1.00 39.78 89 ARG A C 1
ATOM 696 O O . ARG A 1 89 ? -12.860 -24.293 -2.920 1.00 39.78 89 ARG A O 1
ATOM 703 N N . GLU A 1 90 ? -12.280 -25.864 -4.424 1.00 38.56 90 GLU A N 1
ATOM 704 C CA . GLU A 1 90 ? -13.578 -25.931 -5.075 1.00 38.56 90 GLU A CA 1
ATOM 705 C C . GLU A 1 90 ? -14.580 -26.548 -4.093 1.00 38.56 90 GLU A C 1
ATOM 707 O O . GLU A 1 90 ? -14.280 -27.544 -3.432 1.00 38.56 90 GLU A O 1
ATOM 712 N N . GLY A 1 91 ? -15.760 -25.938 -4.003 1.00 39.25 91 GLY A N 1
ATOM 713 C CA . GLY A 1 91 ? -16.939 -26.553 -3.403 1.00 39.25 91 GLY A CA 1
ATOM 714 C C . GLY A 1 91 ? -17.281 -26.083 -1.992 1.00 39.25 91 GLY A C 1
ATOM 715 O O . GLY A 1 91 ? -16.944 -26.745 -1.017 1.00 39.25 91 GLY A O 1
ATOM 716 N N . ILE A 1 92 ? -18.062 -25.003 -1.907 1.00 37.97 92 ILE A N 1
ATOM 717 C CA . ILE A 1 92 ? -19.260 -24.980 -1.053 1.00 37.97 92 ILE A CA 1
ATOM 718 C C . ILE A 1 92 ? -20.384 -24.378 -1.909 1.00 37.97 92 ILE A C 1
ATOM 720 O O . ILE A 1 92 ? -20.491 -23.161 -2.052 1.00 37.97 92 ILE A O 1
ATOM 724 N N . GLU A 1 93 ? -21.149 -25.264 -2.547 1.00 33.16 93 GLU A N 1
ATOM 725 C CA . GLU A 1 93 ? -22.511 -25.004 -3.019 1.00 33.16 93 GLU A CA 1
ATOM 726 C C . GLU A 1 93 ? -23.507 -25.302 -1.884 1.00 33.16 93 GLU A C 1
ATOM 728 O O . GLU A 1 93 ? -23.260 -26.204 -1.078 1.00 33.16 93 GLU A O 1
ATOM 733 N N . ALA A 1 94 ? -24.638 -24.582 -1.940 1.00 36.25 94 ALA A N 1
ATOM 734 C CA . ALA A 1 94 ? -25.850 -24.605 -1.103 1.00 36.25 94 ALA A CA 1
ATOM 735 C C . ALA A 1 94 ? -25.815 -23.798 0.208 1.00 36.25 94 ALA A C 1
ATOM 737 O O . ALA A 1 94 ? -25.140 -24.202 1.179 1.00 36.25 94 ALA A O 1
#

pLDDT: mean 81.66, std 17.49, range [33.16, 94.81]

Foldseek 3Di:
DQVVLPWAWPDKDDPPDDDPLDIDTDTDDDDVVRVVSSVVSLCVDPVSVVVVVVCVVVVSPVDDDDDDDDCPDDPPDDPPPPPPPPPPPPDDDD

Secondary structure (DSSP, 8-state):
-TGGGT-EEEEEE--SSS-SS--EEEEE-S-HHHHHHHHHHHHH-HHHHHHHHHHHHHT--S----------S--SS-----------------